Protein AF-A0A4U9HID7-F1 (afdb_monomer)

Structure (mmCIF, N/CA/C/O backbone):
data_AF-A0A4U9HID7-F1
#
_entry.id   AF-A0A4U9HID7-F1
#
loop_
_atom_site.group_PDB
_atom_site.id
_atom_site.type_symbol
_atom_site.label_atom_id
_atom_site.label_alt_id
_atom_site.label_comp_id
_atom_site.label_asym_id
_atom_site.label_entity_id
_atom_site.label_seq_id
_atom_site.pdbx_PDB_ins_code
_atom_site.Cartn_x
_atom_site.Cartn_y
_atom_site.Cartn_z
_atom_site.occupancy
_atom_site.B_iso_or_equiv
_atom_site.auth_seq_id
_atom_site.auth_comp_id
_atom_site.auth_asym_id
_atom_site.auth_atom_id
_atom_site.pdbx_PDB_model_num
ATOM 1 N N . MET A 1 1 ? 20.973 40.017 -26.024 1.00 48.69 1 MET A N 1
ATOM 2 C CA . MET A 1 1 ? 21.808 39.810 -24.820 1.00 48.69 1 MET A CA 1
ATOM 3 C C . MET A 1 1 ? 21.033 38.908 -23.868 1.00 48.69 1 MET A C 1
ATOM 5 O O . MET A 1 1 ? 19.885 39.217 -23.576 1.00 48.69 1 MET A O 1
ATOM 9 N N . ALA A 1 2 ? 21.598 37.752 -23.512 1.00 42.25 2 ALA A N 1
ATOM 10 C CA . ALA A 1 2 ? 20.953 36.704 -22.717 1.00 42.25 2 ALA A CA 1
ATOM 11 C C . ALA A 1 2 ? 20.938 37.050 -21.213 1.00 42.25 2 ALA A C 1
ATOM 13 O O . ALA A 1 2 ? 21.89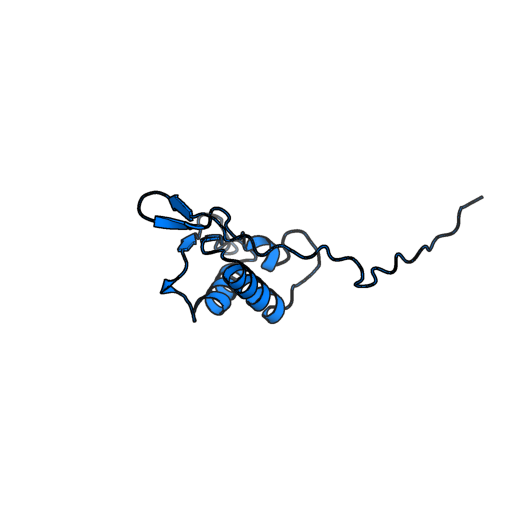1 37.646 -20.716 1.00 42.25 2 ALA A O 1
ATOM 14 N N . LYS A 1 3 ? 19.869 36.673 -20.496 1.00 42.06 3 LYS A N 1
ATOM 15 C CA . LYS A 1 3 ? 19.823 36.673 -19.020 1.00 42.06 3 LYS A CA 1
ATOM 16 C C . LYS A 1 3 ? 20.583 35.447 -18.480 1.00 42.06 3 LYS A C 1
ATOM 18 O O . LYS A 1 3 ? 20.560 34.413 -19.148 1.00 42.06 3 LYS A O 1
ATOM 23 N N . PRO A 1 4 ? 21.239 35.533 -17.309 1.00 40.78 4 PRO A N 1
ATOM 24 C CA . PRO A 1 4 ? 21.995 34.415 -16.760 1.00 40.78 4 PRO A CA 1
ATOM 25 C C . PRO A 1 4 ? 21.068 33.320 -16.217 1.00 40.78 4 PRO A C 1
ATOM 27 O O . PRO A 1 4 ? 19.971 33.592 -15.727 1.00 40.78 4 PRO A O 1
ATOM 30 N N . ALA A 1 5 ? 21.547 32.083 -16.324 1.00 45.81 5 ALA A N 1
ATOM 31 C CA . ALA A 1 5 ? 21.005 30.900 -15.675 1.00 45.81 5 ALA A CA 1
ATOM 32 C C . ALA A 1 5 ? 21.461 30.838 -14.207 1.00 45.81 5 ALA A C 1
ATOM 34 O O . ALA A 1 5 ? 22.572 31.263 -13.894 1.00 45.81 5 ALA A O 1
ATOM 35 N N . GLY A 1 6 ? 20.623 30.255 -13.345 1.00 51.28 6 GLY A N 1
ATOM 36 C CA . GLY A 1 6 ? 20.991 29.863 -11.982 1.00 51.28 6 GLY A CA 1
ATOM 37 C C . GLY A 1 6 ? 20.353 30.715 -10.888 1.00 51.28 6 GLY A C 1
ATOM 38 O O . GLY A 1 6 ? 20.967 31.639 -10.367 1.00 51.28 6 GLY A O 1
ATOM 39 N N . GLN A 1 7 ? 19.134 30.357 -10.493 1.00 41.09 7 GLN A N 1
ATOM 40 C CA . GLN A 1 7 ? 18.721 30.492 -9.099 1.00 41.09 7 GLN A CA 1
ATOM 41 C C . GLN A 1 7 ? 18.408 29.087 -8.604 1.00 41.09 7 GLN A C 1
ATOM 43 O O . GLN A 1 7 ? 17.360 28.523 -8.912 1.00 41.09 7 GLN A O 1
ATOM 48 N N . ASP A 1 8 ? 19.376 28.525 -7.883 1.00 46.31 8 ASP A N 1
ATOM 49 C CA . ASP A 1 8 ? 19.188 27.378 -7.010 1.00 46.31 8 ASP A CA 1
ATOM 50 C C . ASP A 1 8 ? 18.078 27.726 -6.015 1.00 46.31 8 ASP A C 1
ATOM 52 O O . ASP A 1 8 ? 18.282 28.498 -5.075 1.00 46.31 8 ASP A O 1
ATOM 56 N N . THR A 1 9 ? 16.877 27.191 -6.221 1.00 44.66 9 THR A N 1
ATOM 57 C CA . THR A 1 9 ? 15.863 27.206 -5.169 1.00 44.66 9 THR A CA 1
ATOM 58 C C . THR A 1 9 ? 16.277 26.159 -4.146 1.00 44.66 9 THR A C 1
ATOM 60 O O . THR A 1 9 ? 16.026 24.965 -4.321 1.00 44.66 9 THR A O 1
ATOM 63 N N . SER A 1 10 ? 16.965 26.604 -3.097 1.00 42.03 10 SER A N 1
ATOM 64 C CA . SER A 1 10 ? 17.227 25.805 -1.910 1.00 42.03 10 SER A CA 1
ATOM 65 C C . SER A 1 10 ? 15.890 25.401 -1.294 1.00 42.03 10 SER A C 1
ATOM 67 O O . SER A 1 10 ? 15.231 26.179 -0.609 1.00 42.03 10 SER A O 1
ATOM 69 N N . ASN A 1 11 ? 15.459 24.165 -1.545 1.00 44.38 11 ASN A N 1
ATOM 70 C CA . ASN A 1 11 ? 14.325 23.592 -0.834 1.00 44.38 11 ASN A CA 1
ATOM 71 C C . ASN A 1 11 ? 14.816 23.160 0.557 1.00 44.38 11 ASN A C 1
ATOM 73 O O . ASN A 1 11 ? 15.036 21.982 0.836 1.00 44.38 11 ASN A O 1
ATOM 77 N N . SER A 1 12 ? 15.105 24.154 1.397 1.00 42.91 12 SER A N 1
ATOM 78 C CA . SER A 1 12 ? 15.416 23.964 2.812 1.00 42.91 12 SER A CA 1
ATOM 79 C C . SER A 1 12 ? 14.176 23.388 3.511 1.00 42.91 12 SER A C 1
ATOM 81 O O . SER A 1 12 ? 13.068 23.827 3.208 1.00 42.91 12 SER A O 1
ATOM 83 N N . PRO A 1 13 ? 14.308 22.433 4.450 1.00 50.00 13 PRO A N 1
ATOM 84 C CA . PRO A 1 13 ? 13.173 21.749 5.077 1.00 50.00 13 PRO A CA 1
ATOM 85 C C . PRO A 1 13 ? 12.526 22.593 6.191 1.00 50.00 13 PRO A C 1
ATOM 87 O O . PRO A 1 13 ? 12.277 22.103 7.289 1.00 50.00 13 PRO A O 1
ATOM 90 N N . SER A 1 14 ? 12.282 23.876 5.929 1.00 58.91 14 SER A N 1
ATOM 91 C CA . SER A 1 14 ? 11.598 24.787 6.843 1.00 58.91 14 SER A CA 1
ATOM 92 C C . SER A 1 14 ? 10.278 25.188 6.209 1.00 58.91 14 SER A C 1
ATOM 94 O O . SER A 1 14 ? 10.266 25.613 5.061 1.00 58.91 14 SER A O 1
ATOM 96 N N . ASP A 1 15 ? 9.198 25.051 6.973 1.00 49.53 15 ASP A N 1
ATOM 97 C CA . ASP A 1 15 ? 7.819 25.454 6.649 1.00 49.53 15 ASP A CA 1
ATOM 98 C C . ASP A 1 15 ? 6.933 24.358 6.034 1.00 49.53 15 ASP A C 1
ATOM 100 O O . ASP A 1 15 ? 5.936 24.637 5.366 1.00 49.53 15 ASP A O 1
ATOM 104 N N . ALA A 1 16 ? 7.211 23.083 6.329 1.00 54.38 16 ALA A N 1
ATOM 10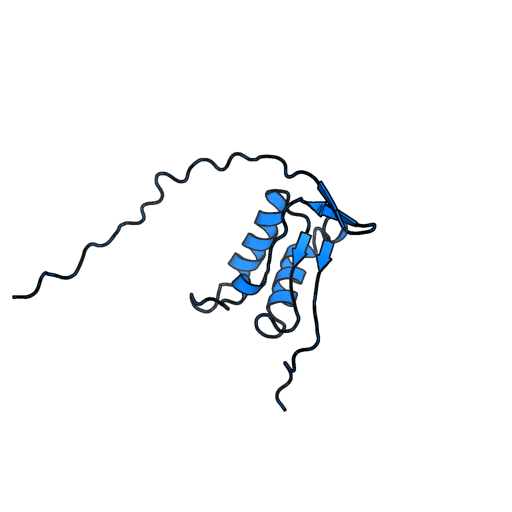5 C CA . ALA A 1 16 ? 6.161 22.073 6.225 1.00 54.38 16 ALA A CA 1
ATOM 106 C C . ALA A 1 16 ? 5.066 22.415 7.250 1.00 54.38 16 ALA A C 1
ATOM 108 O O . ALA A 1 16 ? 5.276 22.306 8.459 1.00 54.38 16 ALA A O 1
ATOM 109 N N . VAL A 1 17 ? 3.908 22.865 6.759 1.00 52.97 17 VAL A N 1
ATOM 110 C CA . VAL A 1 17 ? 2.704 23.077 7.570 1.00 52.97 17 VAL A CA 1
ATOM 111 C C . VAL A 1 17 ? 2.471 21.813 8.407 1.00 52.97 17 VAL A C 1
ATOM 113 O O . VAL A 1 17 ? 2.495 20.718 7.835 1.00 52.97 17 VAL A O 1
ATOM 116 N N . PRO A 1 18 ? 2.261 21.917 9.734 1.00 51.28 18 PRO A N 1
ATOM 117 C CA . PRO A 1 18 ? 1.952 20.748 10.536 1.00 51.28 18 PRO A CA 1
ATOM 118 C C . PRO A 1 18 ? 0.706 20.084 9.953 1.00 51.28 18 PRO A C 1
ATOM 120 O O . PRO A 1 18 ? -0.378 20.669 9.960 1.00 51.28 18 PRO A O 1
ATOM 123 N N . VAL A 1 19 ? 0.868 18.873 9.417 1.00 58.91 19 VAL A N 1
ATOM 124 C CA . VAL A 1 19 ? -0.262 18.056 8.980 1.00 58.91 19 VAL A CA 1
ATOM 125 C C . VAL A 1 19 ? -1.044 17.725 10.243 1.00 58.91 19 VAL A C 1
ATOM 127 O O . VAL A 1 19 ? -0.586 16.946 11.081 1.00 58.91 19 VAL A O 1
ATOM 130 N N . GLN A 1 20 ? -2.193 18.376 10.423 1.00 60.12 20 GLN A N 1
ATOM 131 C CA . GLN A 1 20 ? -3.097 18.027 11.506 1.00 60.12 20 GLN A CA 1
ATOM 132 C C . GLN A 1 20 ? -3.521 16.578 11.293 1.00 60.12 20 GLN A C 1
ATOM 134 O O . GLN A 1 20 ? -3.961 16.200 10.207 1.00 60.12 20 GLN A O 1
ATOM 139 N N . LYS A 1 21 ? -3.338 15.751 12.323 1.00 61.41 21 LYS A N 1
ATOM 140 C CA . LYS A 1 21 ? -3.720 14.343 12.291 1.00 61.41 21 LYS A CA 1
ATOM 141 C C . LYS A 1 21 ? -5.235 14.249 12.470 1.00 61.41 21 LYS A C 1
ATOM 143 O O . LYS A 1 21 ? -5.726 13.888 13.534 1.00 61.41 21 LYS A O 1
ATOM 148 N N . GLU A 1 22 ? -5.975 14.670 11.453 1.00 70.44 22 GLU A N 1
ATOM 149 C CA . GLU A 1 22 ? -7.420 14.502 11.407 1.00 70.44 22 GLU A CA 1
ATOM 150 C C . GLU A 1 22 ? -7.721 13.018 11.207 1.00 70.44 22 GLU A C 1
ATOM 152 O O . GLU A 1 22 ? -7.250 12.383 10.261 1.00 70.44 22 GLU A O 1
ATOM 157 N N . THR A 1 23 ? -8.485 12.436 12.129 1.00 79.94 23 THR A N 1
ATOM 158 C CA . THR A 1 23 ? -8.933 11.052 11.995 1.00 79.94 23 THR A CA 1
ATOM 159 C C . THR A 1 23 ? -9.819 10.940 10.757 1.00 79.94 23 THR A C 1
ATOM 161 O O . THR A 1 23 ? -10.884 11.558 10.696 1.00 79.94 23 THR A O 1
ATOM 164 N N . LEU A 1 24 ? -9.397 10.140 9.774 1.00 91.06 24 LEU A N 1
ATOM 165 C CA . LEU A 1 24 ? -10.194 9.894 8.575 1.00 91.06 24 LEU A CA 1
ATOM 166 C C . LEU A 1 24 ? -11.532 9.250 8.946 1.00 91.06 24 LEU A C 1
ATOM 168 O O . LEU A 1 24 ? -11.584 8.254 9.666 1.00 91.06 24 LEU A O 1
ATOM 172 N N . THR A 1 25 ? -12.622 9.802 8.416 1.00 96.38 25 THR A N 1
ATOM 173 C CA . THR A 1 25 ? -13.941 9.164 8.518 1.00 96.38 25 THR A CA 1
ATOM 174 C C . THR A 1 25 ? -13.962 7.852 7.737 1.00 96.38 25 THR A C 1
ATOM 176 O O . THR A 1 25 ? -13.236 7.712 6.753 1.00 96.38 25 THR A O 1
ATOM 179 N N . THR A 1 26 ? -14.821 6.905 8.113 1.00 97.19 26 THR A N 1
ATOM 180 C CA . THR A 1 26 ? -15.038 5.680 7.333 1.00 97.19 26 THR A CA 1
ATOM 181 C C . THR A 1 26 ? -16.231 5.810 6.382 1.00 97.19 26 THR A C 1
ATOM 183 O O . THR A 1 26 ? -17.138 6.633 6.556 1.00 97.19 26 THR A O 1
ATOM 186 N N . ARG A 1 27 ? -16.213 5.011 5.313 1.00 97.88 27 ARG A N 1
ATOM 187 C CA . ARG A 1 27 ? -17.263 4.888 4.295 1.00 97.88 27 ARG A CA 1
ATOM 188 C C . ARG A 1 27 ? -17.525 3.407 4.026 1.00 97.88 27 ARG A C 1
ATOM 190 O O . ARG A 1 27 ? -16.618 2.584 4.130 1.00 97.88 27 ARG A O 1
ATOM 197 N N . LYS A 1 28 ? -18.759 3.072 3.636 1.00 98.19 28 LYS A N 1
ATOM 198 C CA . LYS A 1 28 ? -19.099 1.721 3.170 1.00 98.19 28 LYS A CA 1
ATOM 199 C C . LYS A 1 28 ? -18.877 1.591 1.665 1.00 98.19 28 LYS A C 1
ATOM 201 O O . LYS A 1 28 ? -19.392 2.403 0.901 1.00 98.19 28 LYS A O 1
ATOM 206 N N . LEU A 1 29 ? -18.172 0.541 1.256 1.00 97.12 29 LEU A N 1
ATOM 207 C CA . LEU A 1 29 ? -18.046 0.087 -0.127 1.00 97.12 29 LEU A CA 1
ATOM 208 C C . LEU A 1 29 ? -18.686 -1.303 -0.230 1.00 97.12 29 LEU A C 1
ATOM 210 O O . LEU A 1 29 ? -18.061 -2.320 0.067 1.00 97.12 29 LEU A O 1
ATOM 214 N N . GLY A 1 30 ? -19.976 -1.343 -0.572 1.00 96.81 30 GLY A N 1
ATOM 215 C CA . GLY A 1 30 ? -20.775 -2.562 -0.425 1.00 96.81 30 GLY A CA 1
ATOM 216 C C . GLY A 1 30 ? -20.831 -3.000 1.043 1.00 96.81 30 GLY A C 1
ATOM 217 O O . GLY A 1 30 ? -21.261 -2.234 1.905 1.00 96.81 30 GLY A O 1
ATOM 218 N N . SER A 1 31 ? -20.380 -4.221 1.331 1.00 97.44 31 SER A N 1
ATOM 219 C CA . SER A 1 31 ? -20.267 -4.755 2.695 1.00 97.44 31 SER A CA 1
ATOM 220 C C . SER A 1 31 ? -18.958 -4.393 3.406 1.00 97.44 31 SER A C 1
ATOM 222 O O . SER A 1 31 ? -18.804 -4.729 4.577 1.00 97.44 31 SER A O 1
ATOM 224 N N . LEU A 1 32 ? -18.008 -3.754 2.719 1.00 97.94 32 LEU A N 1
ATOM 225 C CA . LEU A 1 32 ? -16.702 -3.394 3.271 1.00 97.94 32 LEU A CA 1
ATOM 226 C C . LEU A 1 32 ? -16.759 -2.018 3.938 1.00 97.94 32 LEU A C 1
ATOM 228 O O . LEU A 1 32 ? -17.447 -1.120 3.454 1.00 97.94 32 LEU A O 1
ATOM 232 N N . GLU A 1 33 ? -15.994 -1.838 5.010 1.00 97.75 33 GLU A N 1
ATOM 233 C CA . GLU A 1 33 ? -15.750 -0.536 5.630 1.00 97.75 33 GLU A CA 1
ATOM 234 C C . GLU A 1 33 ? -14.311 -0.096 5.350 1.00 97.75 33 GLU A C 1
ATOM 236 O O . GLU A 1 33 ? -13.362 -0.844 5.581 1.00 97.75 33 GLU A O 1
ATOM 241 N N . VAL A 1 34 ? -14.155 1.114 4.817 1.00 98.25 34 VAL A N 1
ATOM 242 C CA . VAL A 1 34 ? -12.872 1.674 4.377 1.00 98.25 34 VAL A CA 1
ATOM 243 C C . VAL A 1 34 ? -12.719 3.115 4.846 1.00 98.25 34 VAL A C 1
ATOM 245 O O . VAL A 1 34 ? -13.711 3.799 5.092 1.00 98.25 34 VAL A O 1
ATOM 248 N N . SER A 1 35 ? -11.488 3.611 4.945 1.00 98.06 35 SER A N 1
ATOM 249 C CA . SER A 1 35 ? -11.216 5.039 5.120 1.00 98.06 35 SER A CA 1
ATOM 250 C C . SER A 1 35 ? -11.812 5.861 3.971 1.00 98.06 35 SER A C 1
ATOM 252 O O . SER A 1 35 ? -11.880 5.411 2.828 1.00 98.06 35 SER A O 1
ATOM 254 N N . SER A 1 36 ? -12.217 7.103 4.250 1.00 97.31 36 SER A N 1
ATOM 255 C CA . SER A 1 36 ? -12.804 8.008 3.251 1.00 97.31 36 SER A CA 1
ATOM 256 C C . SER A 1 36 ? -11.842 8.403 2.129 1.00 97.31 36 SER A C 1
ATOM 258 O O . SER A 1 36 ? -12.283 8.940 1.117 1.00 97.31 36 SER A O 1
ATOM 260 N N . MET A 1 37 ? -10.547 8.136 2.303 1.00 97.50 37 MET A N 1
ATOM 261 C CA . MET A 1 37 ? -9.513 8.236 1.277 1.00 97.50 37 MET A CA 1
ATOM 262 C C . MET A 1 37 ? -8.780 6.901 1.147 1.00 97.50 37 MET A C 1
ATOM 264 O O . MET A 1 37 ? -8.563 6.226 2.15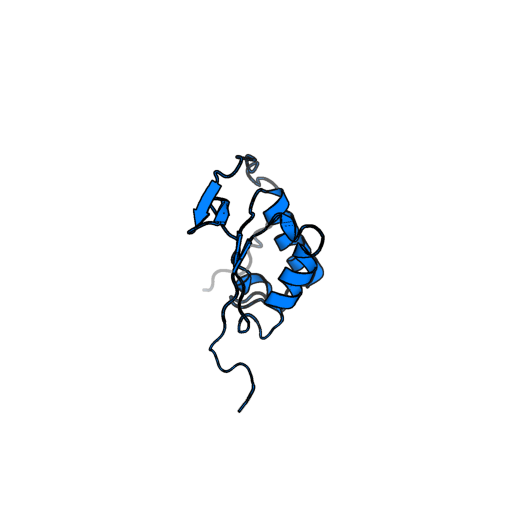1 1.00 97.50 37 MET A O 1
ATOM 268 N N . GLY A 1 38 ? -8.374 6.546 -0.072 1.00 97.88 38 GLY A N 1
ATOM 269 C CA . GLY A 1 38 ? -7.519 5.391 -0.353 1.00 97.88 38 GLY A CA 1
ATOM 270 C C . GLY A 1 38 ? -6.180 5.806 -0.965 1.00 97.88 38 GLY A C 1
ATOM 271 O O . GLY A 1 38 ? -6.065 6.899 -1.522 1.00 97.88 38 GLY A O 1
ATOM 272 N N . LEU A 1 39 ? -5.174 4.935 -0.878 1.00 98.38 39 LEU A N 1
ATOM 273 C CA . LEU A 1 39 ? -3.872 5.138 -1.518 1.00 98.38 39 LEU A CA 1
ATOM 274 C C . LEU A 1 39 ? -3.806 4.385 -2.851 1.00 98.38 39 LEU A C 1
ATOM 276 O O . LEU A 1 39 ? -3.876 3.159 -2.872 1.00 98.38 39 LEU A O 1
ATOM 280 N N . GLY A 1 40 ? -3.603 5.115 -3.949 1.00 98.06 40 GLY A N 1
ATOM 281 C CA . GLY A 1 40 ? -3.222 4.533 -5.237 1.00 98.06 40 GLY A CA 1
ATOM 282 C C . GLY A 1 40 ? -1.728 4.224 -5.289 1.00 98.06 40 GLY A C 1
ATOM 283 O O . GLY A 1 40 ? -0.908 5.123 -5.101 1.00 98.06 40 GLY A O 1
ATOM 284 N N . CYS A 1 41 ? -1.366 2.974 -5.578 1.00 96.94 41 CYS A N 1
ATOM 285 C CA . CYS A 1 41 ? 0.020 2.501 -5.506 1.00 96.94 41 CYS A CA 1
ATOM 286 C C . CYS A 1 41 ? 0.785 2.540 -6.844 1.00 96.94 41 CYS A C 1
ATOM 288 O O . CYS A 1 41 ? 1.974 2.218 -6.876 1.00 96.94 41 CYS A O 1
ATOM 290 N N . LEU A 1 42 ? 0.166 2.995 -7.941 1.00 94.69 42 LEU A N 1
ATOM 291 C CA . LEU A 1 42 ? 0.844 3.187 -9.236 1.00 94.69 42 LEU A CA 1
ATOM 292 C C . LEU A 1 42 ? 2.073 4.125 -9.165 1.00 94.69 42 LEU A C 1
ATOM 294 O O . LEU A 1 42 ? 3.098 3.809 -9.765 1.00 94.69 42 LEU A O 1
ATOM 298 N N . PRO A 1 43 ? 2.061 5.258 -8.434 1.00 92.81 43 PRO A N 1
ATOM 299 C CA . PRO A 1 43 ? 3.246 6.116 -8.343 1.00 92.81 43 PRO A CA 1
ATOM 300 C C . PRO A 1 43 ? 4.465 5.441 -7.698 1.00 92.81 43 PRO A C 1
ATOM 302 O O . PRO A 1 43 ? 5.591 5.898 -7.906 1.00 92.81 43 PRO A O 1
ATOM 305 N N . MET A 1 44 ? 4.265 4.358 -6.938 1.00 92.88 44 MET A N 1
ATOM 306 C CA . MET A 1 44 ? 5.345 3.677 -6.215 1.00 92.88 44 MET A CA 1
ATOM 307 C C . MET A 1 44 ? 6.309 2.959 -7.157 1.00 92.88 44 MET A C 1
ATOM 309 O O . MET A 1 44 ? 7.467 2.752 -6.815 1.00 92.88 44 MET A O 1
ATOM 313 N N . VAL A 1 45 ? 5.858 2.648 -8.371 1.00 91.44 45 VAL A N 1
ATOM 314 C CA . VAL A 1 45 ? 6.684 2.041 -9.421 1.00 91.44 45 VAL A CA 1
ATOM 315 C C . VAL A 1 45 ? 7.275 3.073 -10.390 1.00 91.44 45 VAL A C 1
ATOM 317 O O . VAL A 1 45 ? 7.818 2.710 -11.426 1.00 91.44 45 VAL A O 1
ATOM 320 N N . GLY A 1 46 ? 7.177 4.372 -10.080 1.00 88.44 46 GLY A N 1
ATOM 321 C CA . GLY A 1 46 ? 7.791 5.436 -10.887 1.00 88.44 46 GLY A CA 1
ATOM 322 C C . GLY A 1 46 ? 7.043 5.790 -12.179 1.00 88.44 46 GLY A C 1
ATOM 323 O O . GLY A 1 46 ? 7.613 6.441 -13.050 1.00 88.44 46 GLY A O 1
ATOM 324 N N . TYR A 1 47 ? 5.767 5.402 -12.305 1.00 85.81 47 TYR A N 1
ATOM 325 C CA . TYR A 1 47 ? 4.980 5.559 -13.539 1.00 85.81 47 TYR A CA 1
ATOM 326 C C . TYR A 1 47 ? 4.905 7.001 -14.077 1.00 85.81 47 TYR A C 1
ATOM 328 O O . TYR A 1 47 ? 4.950 7.213 -15.284 1.00 85.81 47 TYR A O 1
ATOM 336 N N . TYR A 1 48 ? 4.822 8.007 -13.199 1.00 83.19 48 TYR A N 1
ATOM 337 C CA . TYR A 1 48 ? 4.686 9.421 -13.587 1.00 83.19 48 TYR A CA 1
ATOM 338 C C . TYR A 1 48 ? 6.029 10.160 -13.759 1.00 83.19 48 TYR A C 1
ATOM 340 O O . TYR A 1 48 ? 6.061 11.389 -13.760 1.00 83.19 48 TYR A O 1
ATOM 348 N N . GLY A 1 49 ? 7.143 9.436 -13.897 1.00 74.62 49 GLY A N 1
ATOM 349 C CA . GLY A 1 49 ? 8.488 10.016 -13.908 1.00 74.62 49 GLY A CA 1
ATOM 350 C C . GLY A 1 49 ? 9.099 10.133 -12.505 1.00 74.62 49 GLY A C 1
ATOM 351 O O . GLY A 1 49 ? 8.436 9.912 -11.492 1.00 74.62 49 GLY A O 1
ATOM 352 N N . GLY A 1 50 ? 10.401 10.434 -12.444 1.00 67.69 50 GLY A N 1
ATOM 353 C CA . GLY A 1 50 ? 11.181 10.482 -11.194 1.00 67.69 50 GLY A CA 1
ATOM 354 C C . GLY A 1 50 ? 12.155 9.314 -10.979 1.00 67.69 50 GLY A C 1
ATOM 355 O O . GLY A 1 50 ? 12.798 9.254 -9.935 1.00 67.69 50 GLY A O 1
ATOM 356 N N . GLY A 1 51 ? 12.300 8.422 -11.966 1.00 63.06 51 GLY A N 1
ATOM 357 C CA . GLY A 1 51 ? 13.243 7.299 -11.930 1.00 63.06 51 GLY A CA 1
ATOM 358 C C . GLY A 1 51 ? 12.781 6.116 -11.064 1.00 63.06 51 GLY A C 1
ATOM 359 O O . GLY A 1 51 ? 11.705 6.169 -10.459 1.00 63.06 51 GLY A O 1
ATOM 360 N N . PRO A 1 52 ? 13.576 5.028 -11.017 1.00 60.47 52 PRO A N 1
ATOM 361 C CA . PRO A 1 52 ? 13.289 3.888 -10.158 1.00 60.47 52 PRO A CA 1
ATOM 362 C C . PRO A 1 52 ? 13.231 4.352 -8.702 1.00 60.47 52 PRO A C 1
ATOM 364 O O . PRO A 1 52 ? 14.167 4.972 -8.195 1.00 60.47 52 PRO A O 1
ATOM 367 N N . ARG A 1 53 ? 12.115 4.074 -8.030 1.00 77.06 53 ARG A N 1
ATOM 368 C CA . ARG A 1 53 ? 11.942 4.418 -6.619 1.00 77.06 53 ARG A CA 1
ATOM 369 C C . ARG A 1 53 ? 12.567 3.323 -5.765 1.00 77.06 53 ARG A C 1
ATOM 371 O O . ARG A 1 53 ? 12.368 2.141 -6.034 1.00 77.06 53 ARG A O 1
ATOM 378 N N . ASP A 1 54 ? 13.304 3.717 -4.731 1.00 90.62 54 ASP A N 1
ATOM 379 C CA . ASP A 1 54 ? 13.815 2.775 -3.737 1.00 90.62 54 ASP A CA 1
ATOM 380 C C . ASP A 1 54 ? 12.651 1.983 -3.116 1.00 90.62 54 ASP A C 1
ATOM 382 O O . ASP A 1 54 ? 11.734 2.565 -2.527 1.00 90.62 54 ASP A O 1
ATOM 386 N N . ARG A 1 55 ? 12.690 0.652 -3.249 1.00 93.00 55 ARG A N 1
ATOM 387 C CA . ARG A 1 55 ? 11.643 -0.258 -2.764 1.00 93.00 55 ARG A CA 1
ATOM 388 C C . ARG A 1 55 ? 11.369 -0.042 -1.283 1.00 93.00 55 ARG A C 1
ATOM 390 O O . ARG A 1 55 ? 10.211 0.063 -0.885 1.00 93.00 55 ARG A O 1
ATOM 397 N N . LYS A 1 56 ? 12.424 0.091 -0.472 1.00 96.12 56 LYS A N 1
ATOM 398 C CA . LYS A 1 56 ? 12.299 0.281 0.977 1.00 96.12 56 LYS A CA 1
ATOM 399 C C . LYS A 1 56 ? 11.566 1.582 1.299 1.00 96.12 56 LYS A C 1
ATOM 401 O O . LYS A 1 56 ? 10.658 1.577 2.132 1.00 96.12 56 LYS A O 1
ATOM 406 N N . ALA A 1 57 ? 11.909 2.678 0.626 1.00 94.56 57 ALA A N 1
ATOM 407 C CA . ALA A 1 57 ? 11.189 3.938 0.756 1.00 94.56 57 ALA A CA 1
ATOM 408 C C . ALA A 1 57 ? 9.706 3.814 0.360 1.00 94.56 57 ALA A C 1
ATOM 410 O O . ALA A 1 57 ? 8.849 4.351 1.058 1.00 94.56 57 ALA A O 1
ATOM 411 N N . MET A 1 58 ? 9.377 3.093 -0.717 1.00 95.56 58 MET A N 1
ATOM 412 C CA . MET A 1 58 ? 7.986 2.937 -1.173 1.00 95.56 58 MET A CA 1
ATOM 413 C C . MET A 1 58 ? 7.148 2.063 -0.241 1.00 95.56 58 MET A C 1
ATOM 415 O O . MET A 1 58 ? 6.025 2.426 0.101 1.00 95.56 58 MET A O 1
ATOM 419 N N . VAL A 1 59 ? 7.716 0.965 0.249 1.00 97.38 59 VAL A N 1
ATOM 420 C CA . VAL A 1 59 ? 7.106 0.119 1.285 1.00 97.38 59 VAL A CA 1
ATOM 421 C C . VAL A 1 59 ? 6.855 0.927 2.559 1.00 97.38 59 VAL A C 1
ATOM 423 O O . VAL A 1 59 ? 5.780 0.844 3.156 1.00 97.38 59 VAL A O 1
ATOM 426 N N . SER A 1 60 ? 7.820 1.767 2.944 1.00 97.19 60 SER A N 1
ATOM 427 C CA . SER A 1 60 ? 7.700 2.643 4.114 1.00 97.19 60 SER A CA 1
ATOM 428 C C . SER A 1 60 ? 6.616 3.705 3.921 1.00 97.19 60 SER A C 1
ATOM 430 O O . SER A 1 60 ? 5.871 3.987 4.853 1.00 97.19 60 SER A O 1
ATOM 432 N N . LEU A 1 61 ? 6.470 4.254 2.712 1.00 96.69 61 LEU A N 1
ATOM 433 C CA . LEU A 1 61 ? 5.404 5.200 2.372 1.00 96.69 61 LEU A CA 1
ATOM 434 C C . LEU A 1 61 ? 4.021 4.546 2.467 1.00 96.69 61 LEU A C 1
ATOM 436 O O . LEU A 1 61 ? 3.119 5.117 3.079 1.00 96.69 61 LEU A O 1
ATOM 440 N N . ILE A 1 62 ? 3.851 3.340 1.915 1.00 98.19 62 ILE A N 1
ATOM 441 C CA . ILE A 1 62 ? 2.586 2.594 2.007 1.00 98.19 62 ILE A CA 1
ATOM 442 C C . ILE A 1 62 ? 2.238 2.316 3.479 1.00 98.19 62 ILE A C 1
ATOM 444 O O . ILE A 1 62 ? 1.090 2.496 3.887 1.00 98.19 62 ILE A O 1
ATOM 448 N N . ARG A 1 63 ? 3.225 1.950 4.311 1.00 98.12 63 ARG A N 1
ATOM 449 C CA . ARG A 1 63 ? 3.032 1.801 5.763 1.00 98.12 63 ARG A CA 1
ATOM 450 C C . ARG A 1 63 ? 2.646 3.124 6.428 1.00 98.12 63 ARG A C 1
ATOM 452 O O . ARG A 1 63 ? 1.707 3.143 7.219 1.00 98.12 63 ARG A O 1
ATOM 459 N N . ALA A 1 64 ? 3.325 4.218 6.096 1.00 97.25 64 ALA A N 1
ATOM 460 C CA . ALA A 1 64 ? 3.035 5.533 6.655 1.00 97.25 64 ALA A CA 1
ATOM 461 C C . ALA A 1 64 ? 1.603 5.984 6.326 1.00 97.25 64 ALA A C 1
ATOM 463 O O . ALA A 1 64 ? 0.930 6.548 7.182 1.00 97.25 64 ALA A O 1
ATOM 464 N N . ALA A 1 65 ? 1.087 5.676 5.132 1.00 97.25 65 ALA A N 1
ATOM 465 C CA . ALA A 1 65 ? -0.309 5.943 4.785 1.00 97.25 65 ALA A CA 1
ATOM 466 C C . ALA A 1 65 ? -1.288 5.265 5.762 1.00 97.25 65 ALA A C 1
ATOM 468 O O . ALA A 1 65 ? -2.241 5.894 6.225 1.00 97.25 65 ALA A O 1
ATOM 469 N N . PHE A 1 66 ? -1.016 4.016 6.148 1.00 97.62 66 PHE A N 1
ATOM 470 C CA . PHE A 1 66 ? -1.795 3.328 7.177 1.00 97.62 66 PHE A CA 1
ATOM 471 C C . PHE A 1 66 ? -1.694 4.000 8.554 1.00 97.62 66 PHE A C 1
ATOM 473 O O . PHE A 1 66 ? -2.697 4.145 9.251 1.00 97.62 66 PHE A O 1
ATOM 480 N N . GLU A 1 67 ? -0.507 4.467 8.943 1.00 96.06 67 GLU A N 1
ATOM 481 C CA . GLU A 1 67 ? -0.291 5.202 10.201 1.00 96.06 67 GLU A CA 1
ATOM 482 C C . GLU A 1 67 ? -1.017 6.562 10.248 1.00 96.06 67 GLU A C 1
ATOM 484 O O . GLU A 1 67 ? -1.261 7.101 11.337 1.00 96.06 67 GLU A O 1
ATOM 489 N N . GLN A 1 68 ? -1.393 7.088 9.077 1.00 95.75 68 GLN A N 1
ATOM 490 C CA . GLN A 1 68 ? -2.257 8.260 8.897 1.00 95.75 68 GLN A CA 1
ATOM 491 C C . GLN A 1 68 ? -3.751 7.906 8.759 1.00 95.75 68 GLN A C 1
ATOM 493 O O . GLN A 1 68 ? -4.571 8.779 8.495 1.00 95.75 68 GLN A O 1
ATOM 498 N N . GLY A 1 69 ? -4.131 6.640 8.962 1.00 96.31 69 GLY A N 1
ATOM 499 C CA . GLY A 1 69 ? -5.526 6.195 8.997 1.00 96.31 69 GLY A CA 1
ATOM 500 C C . GLY A 1 69 ? -6.093 5.703 7.665 1.00 96.31 69 GLY A C 1
ATOM 501 O O . GLY A 1 69 ? -7.283 5.396 7.605 1.00 96.31 69 GLY A O 1
ATOM 502 N N . ILE A 1 70 ? -5.287 5.603 6.601 1.00 98.06 70 ILE A N 1
ATOM 503 C CA . ILE A 1 70 ? -5.734 5.014 5.331 1.00 98.06 70 ILE A CA 1
ATOM 504 C C . ILE A 1 70 ? -5.825 3.492 5.484 1.00 98.06 70 ILE A C 1
ATOM 506 O O . ILE A 1 70 ? -4.845 2.827 5.810 1.00 98.06 70 ILE A O 1
ATOM 510 N N . THR A 1 71 ? -6.994 2.923 5.206 1.00 98.31 71 THR A N 1
ATOM 511 C CA . THR A 1 71 ? -7.252 1.476 5.265 1.00 98.31 71 THR A CA 1
ATOM 512 C C . THR A 1 71 ? -7.644 0.878 3.917 1.00 98.31 71 THR A C 1
ATOM 514 O O . THR A 1 71 ? -7.878 -0.325 3.840 1.00 98.31 71 THR A O 1
ATOM 517 N N . PHE A 1 72 ? -7.682 1.679 2.847 1.00 98.69 72 PHE A N 1
ATOM 518 C CA . PHE A 1 72 ? -7.986 1.221 1.492 1.00 98.69 72 PHE A CA 1
ATOM 519 C C . PHE A 1 72 ? -6.829 1.483 0.531 1.00 98.69 72 PHE A C 1
ATOM 521 O O . PHE A 1 72 ? -6.375 2.619 0.389 1.00 98.69 72 PHE A O 1
ATOM 528 N N . PHE A 1 73 ? -6.358 0.426 -0.127 1.00 98.81 73 PHE A N 1
ATOM 529 C CA . PHE A 1 73 ? -5.179 0.454 -0.989 1.00 98.81 73 PHE A CA 1
ATOM 530 C C . PHE A 1 73 ? -5.518 -0.095 -2.371 1.00 98.81 73 PHE A C 1
ATOM 532 O O . PHE A 1 73 ? -6.107 -1.168 -2.496 1.00 98.81 73 PHE A O 1
ATOM 539 N N . ASP A 1 74 ? -5.129 0.646 -3.402 1.00 98.69 74 ASP A N 1
ATOM 540 C CA . ASP A 1 74 ? -5.360 0.318 -4.803 1.00 98.69 74 ASP A CA 1
ATOM 541 C C . ASP A 1 74 ? -4.050 -0.073 -5.491 1.00 98.69 74 ASP A C 1
ATOM 543 O O . ASP A 1 74 ? -3.071 0.673 -5.465 1.00 98.69 74 ASP A O 1
ATOM 547 N N . THR A 1 75 ? -4.049 -1.228 -6.148 1.00 98.31 75 THR A N 1
ATOM 548 C CA . THR A 1 75 ? -2.956 -1.718 -6.992 1.00 98.31 75 THR A CA 1
ATOM 549 C C . THR A 1 75 ? -3.511 -2.348 -8.276 1.00 98.31 75 THR A C 1
ATOM 551 O O . THR A 1 75 ? -4.723 -2.325 -8.526 1.00 98.31 75 THR A O 1
ATOM 554 N N . ALA A 1 76 ? -2.632 -2.842 -9.141 1.00 97.12 76 ALA A N 1
ATOM 555 C CA . ALA A 1 76 ? -2.977 -3.654 -10.299 1.00 97.12 76 ALA A CA 1
ATOM 556 C C . ALA A 1 76 ? -1.747 -4.414 -10.802 1.00 97.12 76 ALA A C 1
ATOM 558 O O . ALA A 1 76 ? -0.624 -3.922 -10.687 1.00 97.12 76 ALA A O 1
ATOM 559 N N . GLU A 1 77 ? -1.989 -5.536 -11.473 1.00 94.38 77 GLU A N 1
ATOM 560 C CA . GLU A 1 77 ? -0.969 -6.351 -12.143 1.00 94.38 77 GLU A CA 1
ATOM 561 C C . GLU A 1 77 ? -0.078 -5.522 -13.096 1.00 94.38 77 GLU A C 1
ATOM 563 O O . GLU A 1 77 ? 1.142 -5.669 -13.128 1.00 94.38 77 GLU A O 1
ATOM 568 N N . VAL A 1 78 ? -0.681 -4.587 -13.842 1.00 93.81 78 VAL A N 1
ATOM 569 C CA . VAL A 1 78 ? -0.000 -3.740 -14.843 1.00 93.81 78 VAL A CA 1
ATOM 570 C C . VAL A 1 78 ? 0.834 -2.603 -14.240 1.00 93.81 78 VAL A C 1
ATOM 572 O O . VAL A 1 78 ? 1.602 -1.952 -14.950 1.00 93.81 78 VAL A O 1
ATOM 575 N N . TYR A 1 79 ? 0.693 -2.310 -12.945 1.00 93.00 79 TYR A N 1
ATOM 576 C CA . TYR A 1 79 ? 1.391 -1.188 -12.318 1.00 93.00 79 TYR A CA 1
ATOM 577 C C . TYR A 1 79 ? 2.865 -1.529 -12.115 1.00 93.00 79 TYR A C 1
ATOM 579 O O . TYR A 1 79 ? 3.231 -2.086 -11.082 1.00 93.00 79 TYR A O 1
ATOM 587 N N . GLY A 1 80 ? 3.696 -1.153 -13.099 1.00 87.38 80 GLY A N 1
ATOM 588 C CA . GLY A 1 80 ? 5.120 -1.491 -13.137 1.00 87.38 80 GLY A CA 1
ATOM 589 C C . GLY A 1 80 ? 5.242 -3.003 -13.063 1.00 87.38 80 GLY A C 1
ATOM 590 O O . GLY A 1 80 ? 5.486 -3.483 -11.967 1.00 87.38 80 GLY A O 1
ATOM 591 N N . PRO A 1 81 ? 4.959 -3.723 -14.163 1.00 87.81 81 PRO A N 1
ATOM 592 C CA . PRO A 1 81 ? 4.426 -5.082 -14.156 1.00 87.81 81 PRO A CA 1
ATOM 593 C C . PRO A 1 81 ? 4.829 -5.923 -12.940 1.00 87.81 81 PRO A C 1
ATOM 595 O O . PRO A 1 81 ? 6.012 -6.169 -12.711 1.00 87.81 81 PRO A O 1
ATOM 598 N N . HIS A 1 82 ? 3.822 -6.305 -12.150 1.00 89.25 82 HIS A N 1
ATOM 599 C CA . HIS A 1 82 ? 3.904 -7.077 -10.901 1.00 89.25 82 HIS A CA 1
ATOM 600 C C . HIS A 1 82 ? 4.598 -6.396 -9.695 1.00 89.25 82 HIS A C 1
ATOM 602 O O . HIS A 1 82 ? 4.352 -6.787 -8.555 1.00 89.25 82 HIS A O 1
ATOM 608 N N . LEU A 1 83 ? 5.379 -5.326 -9.875 1.00 93.12 83 LEU A N 1
ATOM 609 C CA . LEU A 1 83 ? 6.124 -4.672 -8.785 1.00 93.12 83 LEU A CA 1
ATOM 610 C C . LEU A 1 83 ? 5.221 -3.988 -7.754 1.00 93.12 83 LEU A C 1
ATOM 612 O O . LEU A 1 83 ? 5.491 -4.056 -6.555 1.00 93.12 83 LEU A O 1
ATOM 616 N N . SER A 1 84 ? 4.155 -3.301 -8.184 1.00 95.75 84 SER A N 1
ATOM 617 C CA . SER A 1 84 ? 3.283 -2.588 -7.237 1.00 95.75 84 SER A CA 1
ATOM 618 C C . SER A 1 84 ? 2.609 -3.556 -6.259 1.00 95.75 84 SER A C 1
ATOM 620 O O . SER A 1 84 ? 2.520 -3.267 -5.065 1.00 95.75 84 SER A O 1
ATOM 622 N N . GLU A 1 85 ? 2.194 -4.735 -6.732 1.00 97.31 85 GLU A N 1
ATOM 623 C CA . GLU A 1 85 ? 1.622 -5.790 -5.889 1.00 97.31 85 GLU A CA 1
ATOM 624 C C . GLU A 1 85 ? 2.646 -6.357 -4.898 1.00 97.31 85 GLU A C 1
ATOM 626 O O . GLU A 1 85 ? 2.302 -6.560 -3.733 1.00 97.31 85 GLU A O 1
ATOM 631 N N . GLU A 1 86 ? 3.912 -6.518 -5.298 1.00 96.81 86 GLU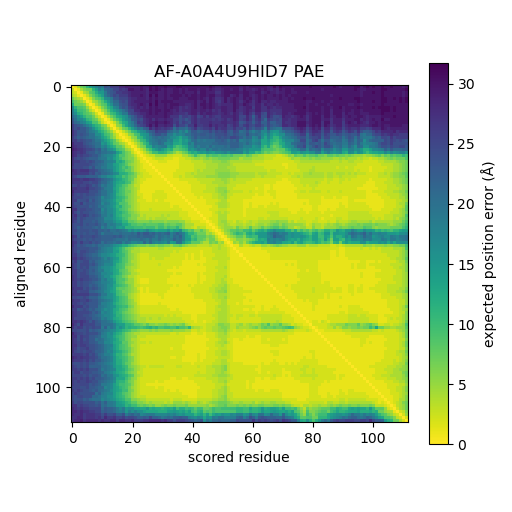 A N 1
ATOM 632 C CA . GLU A 1 86 ? 4.985 -6.910 -4.377 1.00 96.81 86 GLU A CA 1
ATOM 633 C C . GLU A 1 86 ? 5.213 -5.872 -3.270 1.00 96.81 86 GLU A C 1
ATOM 635 O O . GLU A 1 86 ? 5.352 -6.233 -2.099 1.00 96.81 86 GLU A O 1
ATOM 640 N N . PHE A 1 87 ? 5.237 -4.580 -3.617 1.00 97.44 87 PHE A N 1
ATOM 641 C CA . PHE A 1 87 ? 5.467 -3.504 -2.646 1.00 97.44 87 PHE A CA 1
ATOM 642 C C . PHE A 1 87 ? 4.302 -3.397 -1.661 1.00 97.44 87 PHE A C 1
ATOM 644 O O . PHE A 1 87 ? 4.516 -3.260 -0.457 1.00 97.44 87 PHE A O 1
ATOM 651 N N . VAL A 1 88 ? 3.067 -3.498 -2.159 1.00 98.31 88 VAL A N 1
ATOM 652 C CA . VAL A 1 88 ? 1.855 -3.523 -1.330 1.00 98.31 88 VAL A CA 1
ATOM 653 C C . VAL A 1 88 ? 1.831 -4.762 -0.437 1.00 98.31 88 VAL A C 1
ATOM 655 O O . VAL A 1 88 ? 1.529 -4.644 0.750 1.00 98.31 88 VAL A O 1
ATOM 658 N N . GLY A 1 89 ? 2.184 -5.934 -0.968 1.00 98.25 89 GLY A N 1
ATOM 659 C CA . GLY A 1 89 ? 2.245 -7.184 -0.213 1.00 98.25 89 GLY A CA 1
ATOM 660 C C . GLY A 1 89 ? 3.227 -7.107 0.955 1.00 98.25 89 GLY A C 1
ATOM 661 O O . GLY A 1 89 ? 2.844 -7.358 2.098 1.00 98.25 89 GLY A O 1
ATOM 662 N N . GLU A 1 90 ? 4.465 -6.680 0.698 1.00 98.31 90 GLU A N 1
ATOM 663 C CA . GLU A 1 90 ? 5.471 -6.479 1.747 1.00 98.31 90 GLU A CA 1
ATOM 664 C C . GLU A 1 90 ? 5.024 -5.428 2.770 1.00 98.31 90 GLU A C 1
ATOM 666 O O . GLU A 1 90 ? 5.096 -5.651 3.983 1.00 98.31 90 GLU A O 1
ATOM 671 N N . ALA A 1 91 ? 4.514 -4.291 2.291 1.00 98.38 91 ALA A N 1
ATOM 672 C CA . ALA A 1 91 ? 4.082 -3.210 3.156 1.00 98.38 91 ALA A CA 1
ATOM 673 C C . ALA A 1 91 ? 2.875 -3.585 4.011 1.00 98.38 91 ALA A C 1
ATOM 675 O O . ALA A 1 91 ? 2.761 -3.076 5.113 1.00 98.38 91 ALA A O 1
ATOM 676 N N . LEU A 1 92 ? 1.964 -4.453 3.578 1.00 98.62 92 LEU A N 1
ATOM 677 C CA . LEU A 1 92 ? 0.719 -4.704 4.311 1.00 98.62 92 LEU A CA 1
ATOM 678 C C . LEU A 1 92 ? 0.678 -6.056 5.025 1.00 98.62 92 LEU A C 1
ATOM 680 O O . LEU A 1 92 ? -0.152 -6.206 5.919 1.00 98.62 92 LEU A O 1
ATOM 684 N N . ALA A 1 9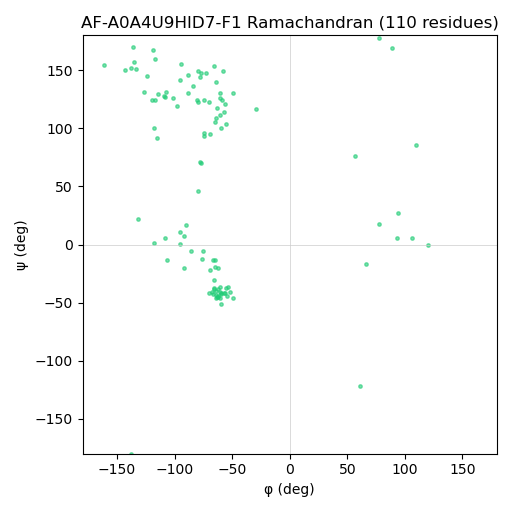3 ? 1.587 -6.993 4.733 1.00 98.62 93 ALA A N 1
ATOM 685 C CA . ALA A 1 93 ? 1.591 -8.330 5.341 1.00 98.62 93 ALA A CA 1
ATOM 686 C C . ALA A 1 93 ? 1.475 -8.328 6.887 1.00 98.62 93 ALA A C 1
ATOM 688 O O . ALA A 1 93 ? 0.606 -9.031 7.401 1.00 98.62 93 ALA A O 1
ATOM 689 N N . PRO A 1 94 ? 2.214 -7.491 7.648 1.00 98.12 94 PRO A N 1
ATOM 690 C CA . PRO A 1 94 ? 2.082 -7.424 9.112 1.00 98.12 94 PRO A CA 1
ATOM 691 C C . PRO A 1 94 ? 0.741 -6.893 9.653 1.00 98.12 94 PRO A C 1
ATOM 693 O O . PRO A 1 94 ? 0.496 -6.979 10.852 1.00 98.12 94 PRO A O 1
ATOM 696 N N . ILE A 1 95 ? -0.106 -6.290 8.813 1.00 97.75 95 ILE A N 1
ATOM 697 C CA . ILE A 1 95 ? -1.384 -5.663 9.208 1.00 97.75 95 ILE A CA 1
ATOM 698 C C . ILE A 1 95 ? -2.544 -6.094 8.306 1.00 97.75 95 ILE A C 1
ATOM 700 O O . ILE A 1 95 ? -3.537 -5.373 8.193 1.00 97.75 95 ILE A O 1
ATOM 704 N N . ARG A 1 96 ? -2.413 -7.236 7.623 1.00 98.19 96 ARG A N 1
ATOM 705 C CA . ARG A 1 96 ? -3.297 -7.623 6.518 1.00 98.19 96 ARG A CA 1
ATOM 706 C C . ARG A 1 96 ? -4.780 -7.589 6.890 1.00 98.19 96 ARG A C 1
ATOM 708 O O . ARG A 1 96 ? -5.587 -7.168 6.066 1.00 98.19 96 ARG A O 1
ATOM 715 N N . ASP A 1 97 ? -5.129 -7.955 8.117 1.00 98.06 97 ASP A N 1
ATOM 716 C CA . ASP A 1 97 ? -6.521 -8.019 8.587 1.00 98.06 97 ASP A CA 1
ATOM 717 C C . ASP A 1 97 ? -7.151 -6.645 8.872 1.00 98.06 97 ASP A C 1
ATOM 719 O O . ASP A 1 97 ? -8.334 -6.550 9.183 1.00 98.06 97 ASP A O 1
ATOM 723 N N . ARG A 1 98 ? -6.372 -5.561 8.776 1.00 98.12 98 ARG A N 1
ATOM 724 C CA . ARG A 1 98 ? -6.796 -4.188 9.101 1.00 98.12 98 ARG A CA 1
ATOM 725 C C . ARG A 1 98 ? -6.975 -3.307 7.865 1.00 98.12 98 ARG A C 1
ATOM 727 O O . ARG A 1 98 ? -7.177 -2.101 8.004 1.00 98.12 98 ARG A O 1
ATOM 734 N N . VAL A 1 99 ? -6.851 -3.883 6.671 1.00 98.56 99 VAL A N 1
ATOM 735 C CA . VAL A 1 99 ? -6.851 -3.153 5.400 1.00 98.56 99 VAL A CA 1
ATOM 736 C C . VAL A 1 99 ? -7.669 -3.875 4.335 1.00 98.56 99 VAL A C 1
ATOM 738 O O . VAL A 1 99 ? -7.780 -5.103 4.314 1.00 98.56 99 VAL A O 1
ATOM 741 N N . VAL A 1 100 ? -8.205 -3.092 3.407 1.00 98.69 100 VAL A N 1
ATOM 742 C CA . VAL A 1 100 ? -8.857 -3.553 2.183 1.00 98.69 100 VAL A CA 1
ATOM 743 C C . VAL A 1 100 ? -7.931 -3.251 1.009 1.00 98.69 100 VAL A C 1
ATOM 745 O O . VAL A 1 100 ? -7.436 -2.132 0.874 1.00 98.69 100 VAL A O 1
ATOM 748 N N . ILE A 1 101 ? -7.703 -4.249 0.156 1.00 98.69 101 ILE A N 1
ATOM 749 C CA . ILE A 1 101 ? -6.856 -4.134 -1.035 1.00 98.69 101 ILE A CA 1
ATOM 750 C C . ILE A 1 101 ? -7.729 -4.377 -2.263 1.00 98.69 101 ILE A C 1
ATOM 752 O O . ILE A 1 101 ? -8.378 -5.418 -2.361 1.00 98.69 101 ILE A O 1
ATOM 756 N N . ALA A 1 102 ? -7.730 -3.426 -3.191 1.00 98.50 102 ALA A N 1
ATOM 757 C CA . ALA A 1 102 ? -8.279 -3.597 -4.526 1.00 98.50 102 ALA A CA 1
ATOM 758 C C . ALA A 1 102 ? -7.131 -3.838 -5.512 1.00 98.50 102 ALA A C 1
ATOM 760 O O . ALA A 1 102 ? -6.203 -3.035 -5.592 1.00 98.50 102 ALA A O 1
ATOM 761 N N . T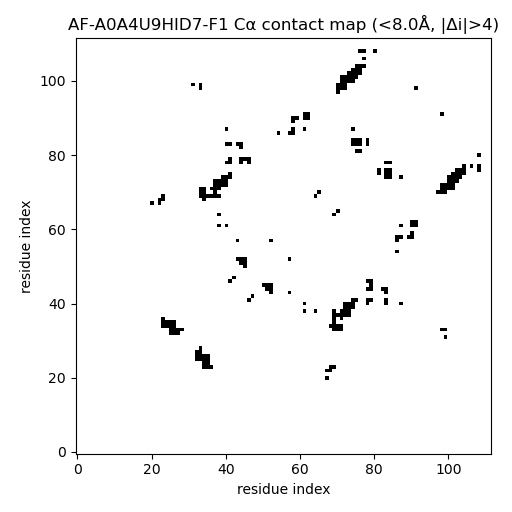HR A 1 103 ? -7.209 -4.933 -6.269 1.00 98.00 103 THR A N 1
ATOM 762 C CA . THR A 1 103 ? -6.337 -5.181 -7.427 1.00 98.00 103 THR A CA 1
ATOM 763 C C . THR A 1 103 ? -7.169 -5.306 -8.703 1.00 98.00 103 THR A C 1
ATOM 765 O O . THR A 1 103 ? -8.400 -5.374 -8.652 1.00 98.00 103 THR A O 1
ATOM 768 N N . LYS A 1 104 ? -6.502 -5.277 -9.856 1.00 97.75 104 LYS A N 1
ATOM 769 C CA . LYS A 1 104 ? -7.105 -5.273 -11.193 1.00 97.75 104 LYS A CA 1
ATOM 770 C C . LYS A 1 104 ? -6.245 -6.107 -12.139 1.00 97.75 104 LYS A C 1
ATOM 772 O O . LYS A 1 104 ? -5.027 -6.139 -11.992 1.00 97.75 104 LYS A O 1
ATOM 777 N N . PHE A 1 105 ? -6.890 -6.702 -13.134 1.00 94.50 105 PHE A N 1
ATOM 778 C CA . PHE A 1 105 ? -6.280 -7.503 -14.198 1.00 94.50 105 PHE A CA 1
ATOM 779 C C . PHE A 1 105 ? -6.908 -7.133 -15.550 1.00 94.50 105 PHE A C 1
ATOM 781 O O . PHE A 1 105 ? -7.922 -6.430 -15.593 1.00 94.50 105 PHE A O 1
ATOM 788 N N . GLY A 1 106 ? -6.331 -7.623 -16.652 1.00 92.00 106 GLY A N 1
ATOM 789 C CA . GLY A 1 106 ? -6.940 -7.533 -17.990 1.00 92.00 106 GLY A CA 1
ATOM 790 C C . GLY A 1 106 ? -6.131 -6.779 -19.048 1.00 92.00 106 GLY A C 1
ATOM 791 O O . GLY A 1 106 ? -6.567 -6.703 -20.195 1.00 92.00 106 GLY A O 1
ATOM 792 N N . PHE A 1 107 ? -4.952 -6.258 -18.702 1.00 89.12 107 PHE A N 1
ATOM 793 C CA . PHE A 1 107 ? -3.980 -5.771 -19.682 1.00 89.12 107 PHE A CA 1
ATOM 794 C C . PHE A 1 107 ? -2.956 -6.865 -19.991 1.00 89.12 107 PHE A C 1
ATOM 796 O O . PHE A 1 107 ? -2.535 -7.586 -19.092 1.00 89.12 107 PHE A O 1
ATOM 803 N N . GLY A 1 108 ? -2.544 -6.986 -21.255 1.00 84.75 108 GLY A N 1
ATOM 804 C CA . GLY A 1 108 ? -1.463 -7.891 -21.643 1.00 84.75 108 GLY A CA 1
ATOM 805 C C . GLY A 1 108 ? -0.127 -7.392 -21.099 1.00 84.75 108 GLY A C 1
ATOM 806 O O . GLY A 1 108 ? 0.496 -6.531 -21.711 1.00 84.75 108 GLY A O 1
ATOM 807 N N . VAL A 1 109 ? 0.271 -7.901 -19.934 1.00 82.31 109 VAL A N 1
ATOM 808 C CA . VAL A 1 109 ? 1.572 -7.624 -19.299 1.00 82.31 109 VAL A CA 1
ATOM 809 C C . VAL A 1 109 ? 2.642 -8.645 -19.686 1.00 82.31 109 VAL A C 1
ATOM 811 O O . VAL A 1 109 ? 3.833 -8.352 -19.613 1.00 82.31 109 VAL A O 1
ATOM 814 N N . GLU A 1 110 ? 2.224 -9.822 -20.151 1.00 74.81 110 GLU A N 1
ATOM 815 C CA . GLU A 1 110 ? 3.101 -10.839 -20.721 1.00 74.81 110 GLU A CA 1
ATOM 816 C C . GLU A 1 110 ? 3.427 -10.471 -22.174 1.00 74.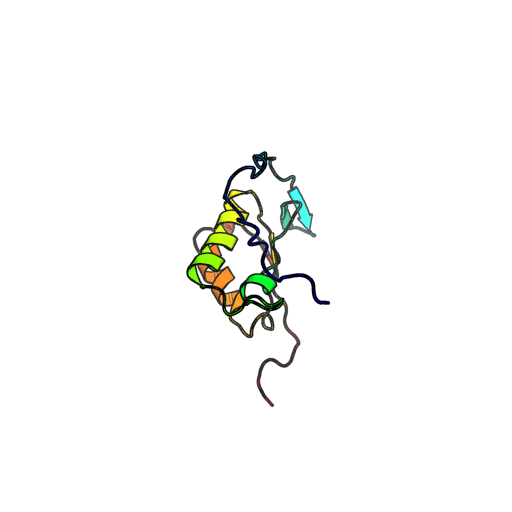81 110 GLU A C 1
ATOM 818 O O . GLU A 1 110 ? 2.523 -10.292 -22.996 1.00 74.81 110 GLU A O 1
ATOM 823 N N . GLY A 1 111 ? 4.717 -10.341 -22.497 1.00 63.44 111 GLY A N 1
ATOM 824 C CA . GLY A 1 111 ? 5.170 -10.058 -23.857 1.00 63.44 111 GLY A CA 1
ATOM 825 C C . GLY A 1 111 ? 4.731 -11.160 -24.823 1.00 63.44 111 GLY A C 1
ATOM 826 O O . GLY A 1 111 ? 5.223 -12.285 -24.736 1.00 63.44 111 GLY A O 1
ATOM 827 N N . ARG A 1 112 ? 3.812 -10.832 -25.734 1.00 53.12 112 ARG A N 1
ATOM 828 C CA . ARG A 1 112 ? 3.539 -11.606 -26.951 1.00 53.12 112 ARG A CA 1
ATOM 829 C C . ARG A 1 112 ? 4.176 -10.928 -28.149 1.00 53.12 112 ARG A C 1
ATOM 831 O O . ARG A 1 112 ? 4.168 -9.677 -28.171 1.00 53.12 112 ARG A O 1
#

Secondary structure (DSSP, 8-state):
-PPPP-------S--------PPPPEEEETTEEEESSEEE-GGGGTTTSSSSPPHHHHHHHHHHHHHTT--EEE--TTTTTTHHHHHHHHHHGGGGGG-EEE----S--S--

Radius of gyration: 18.24 Å; Cα contacts (8 Å, |Δi|>4): 134; chains: 1; bounding box: 43×51×39 Å

Solvent-accessible surface area (backbone atoms only — not comparable to full-atom values): 6981 Å² total; per-residue (Å²): 138,85,80,86,84,84,80,82,78,78,83,62,97,72,79,78,72,82,78,74,87,64,80,59,54,74,41,73,60,85,94,43,79,29,29,70,50,64,48,73,36,48,65,55,49,23,73,86,60,86,54,86,54,59,63,69,61,41,23,49,48,57,39,48,43,41,79,62,50,37,25,27,38,38,44,26,48,70,28,49,72,51,47,27,48,52,42,51,47,67,39,35,60,93,50,50,94,71,49,47,78,47,72,49,84,88,73,89,74,70,92,125

Organism: Serratia rubidaea (NCBI:txid61652)

pLDDT: mean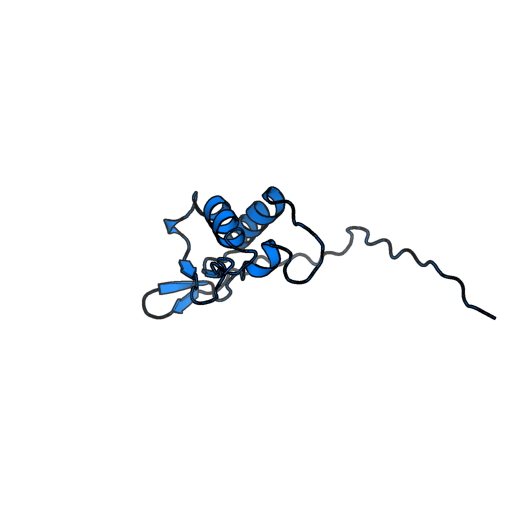 84.46, std 19.3, range [40.78, 98.81]

Sequence (112 aa):
MAKPAGQDTSNSPSDAVPVQKETLTTRKLGSLEVSSMGLGCLPMVGYYGGGPRDRKAMVSLIRAAFEQGITFFDTAEVYGPHLSEEFVGEALAPIRDRVVIATKFGFGVEGR

Nearest PDB structures (foldseek):
  1ynq-assembly2_B  TM=9.224E-01  e=3.717E-05  Halalkalibacterium halodurans C-125
  1pz0-assem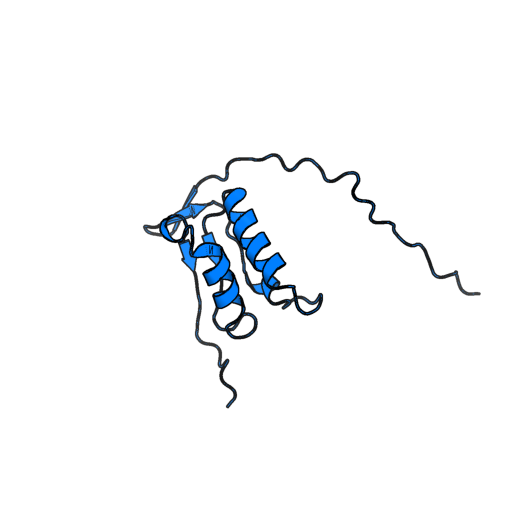bly1_A  TM=8.864E-01  e=2.860E-05  Bacillus subtilis
  8te8-assembly2_B  TM=8.715E-01  e=5.158E-05  Escherichia coli
  4xk2-assembly1_C  TM=8.539E-01  e=5.107E-04  Polaromonas sp. JS666
  6ky6-assembly2_B  TM=8.143E-01  e=7.085E-04  Thermotoga maritima MSB8

Foldseek 3Di:
DDDDDDDPPPPDVPDPDPPPLDAFDWDDDDPDIFGPDEDEQLCQCQNVHDPGHDLVVSLVVLLVVVVSNGQEYEEECQSNHVSSVVSNCSSCVVPVVRHDYDYDDDDCPDDD

InterPro domains:
  IPR023210 NADP-dependent oxidoreductase domain [PF00248] (51-105)
  IPR036812 NAD(P)-dependent oxidoreductase domain superfamily [G3DSA:3.20.20.100] (26-112)
  IPR036812 NAD(P)-dependent oxidoreductase domain superfamily [SSF51430] (31-108)
  IPR050791 Aldo/Keto Reductase [PTHR43625] (27-108)

Mean predicted aligned error: 9.94 Å